Protein AF-Y0KH81-F1 (afdb_monomer)

Radius of gyration: 31.69 Å; Cα contacts (8 Å, |Δi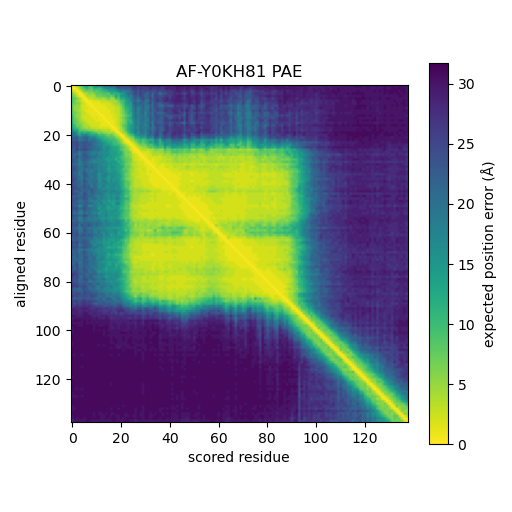|>4): 44; chains: 1; bounding box: 34×69×106 Å

Solvent-accessible surface area (backbone atoms only — not comparable to full-atom values): 9439 Å² total; per-residue (Å²): 132,85,78,77,51,74,69,57,52,51,50,53,53,52,54,55,59,54,70,71,78,53,80,74,67,93,52,62,82,53,56,80,46,42,68,61,53,50,54,41,51,75,69,64,52,55,67,70,58,56,49,48,47,37,39,72,77,65,68,42,95,75,54,70,70,56,54,51,54,49,49,36,69,72,68,32,61,68,56,46,53,51,52,30,47,78,65,64,70,51,70,80,72,79,75,85,65,82,77,79,87,80,76,90,78,90,76,90,77,89,85,83,89,84,81,84,82,91,80,92,81,87,80,86,82,79,78,78,84,84,77,89,80,91,79,84,88,134

Secondary structure (DSSP, 8-state):
--PPPHHHHHHHHHHHHHTTTSPPPS-HHHHTTHHHHHHHHHTT--HHHHHHHHHHHH-----HHHHHHHHHHHH-HHHHHHHHHHTT-S------------------------------------PPPPP-------

Sequence (138 aa):
MNELDSDELARLVSDARKSRGGKPAKYPQLEIYGVSIVKLLECDVQLPFILKWLIEEKNEDLVLNTLRKYVVRKIGRDAYEDYLKRNGWMKNKRTTKATSEKTALTTETIALEKSTPLGLGFDLDFEKPATFKRTERK

Foldseek 3Di:
DDDDPPVNVVVVVVVVVQPPDDDPDPCVVCVVCLVVLVVCLVVLNDLVVVVVCCCPVVVDDDDSVRVLVNVCVNPNDVVVVVSCVVNVNDDPPPPPPPPPDDDDDDDDDDDDDDDDDDDDDDDDPPDDDDDDDDDDDD

pLDDT: mean 70.58, std 18.5, range [38.91, 93.25]

Nearest PDB structures (foldseek):
  5iib-assembly1_A  TM=2.416E-01  e=2.147E+00  Haliotis rufescens

Structure (mmCIF, N/CA/C/O backbone):
data_AF-Y0KH81-F1
#
_entry.id   AF-Y0KH81-F1
#
loop_
_atom_site.group_PDB
_atom_site.id
_atom_site.type_symbol
_atom_site.label_atom_id
_atom_site.label_alt_id
_atom_site.label_comp_id
_atom_site.label_asym_id
_atom_site.label_entity_id
_atom_site.label_seq_id
_atom_site.pdbx_PDB_ins_code
_atom_site.Cartn_x
_atom_site.Cartn_y
_atom_site.Cartn_z
_atom_site.occupancy
_atom_site.B_iso_or_equiv
_atom_site.auth_seq_id
_atom_site.auth_comp_id
_atom_site.auth_asym_id
_atom_site.auth_atom_id
_atom_site.pdbx_PDB_model_num
ATOM 1 N N . MET A 1 1 ? -6.813 -15.890 42.459 1.00 43.75 1 MET A N 1
ATOM 2 C CA . MET A 1 1 ? -6.096 -16.302 41.238 1.00 43.75 1 MET A CA 1
ATOM 3 C C . MET A 1 1 ? -6.912 -15.760 40.085 1.00 43.75 1 MET A C 1
ATOM 5 O O . MET A 1 1 ? -8.092 -16.072 40.048 1.00 43.75 1 MET A O 1
ATOM 9 N N . ASN A 1 2 ? -6.356 -14.885 39.246 1.00 59.62 2 ASN A N 1
ATOM 10 C CA . ASN A 1 2 ? -7.083 -14.389 38.077 1.00 59.62 2 ASN A CA 1
ATOM 11 C C . ASN A 1 2 ? -6.974 -15.459 36.993 1.00 59.62 2 ASN A C 1
ATOM 13 O O . ASN A 1 2 ? -5.889 -15.676 36.453 1.00 59.62 2 ASN A O 1
ATOM 17 N N . GLU A 1 3 ? -8.066 -16.177 36.758 1.00 68.56 3 GLU A N 1
ATOM 18 C CA . GLU A 1 3 ? -8.199 -17.046 35.595 1.00 68.56 3 GLU A CA 1
ATOM 19 C C . GLU A 1 3 ? -8.196 -16.144 34.358 1.00 68.56 3 GLU A C 1
ATOM 21 O O . GLU A 1 3 ? -8.975 -15.198 34.273 1.00 68.56 3 GLU A O 1
ATOM 26 N N . LEU A 1 4 ? -7.239 -16.364 33.456 1.00 66.25 4 LEU A N 1
ATOM 27 C CA . LEU A 1 4 ? -7.179 -15.652 32.183 1.00 66.25 4 LEU A CA 1
ATOM 28 C C . LEU A 1 4 ? -8.395 -16.056 31.349 1.00 66.25 4 LEU A C 1
ATOM 30 O O . LEU A 1 4 ? -8.629 -17.252 31.154 1.00 66.25 4 LEU A O 1
ATOM 34 N N . ASP A 1 5 ? -9.128 -15.071 30.834 1.00 78.25 5 ASP A N 1
ATOM 35 C CA . ASP A 1 5 ? -10.272 -15.315 29.962 1.00 78.25 5 ASP A CA 1
ATOM 36 C C . ASP A 1 5 ? -9.840 -16.125 28.729 1.00 78.25 5 ASP A C 1
ATOM 38 O O . ASP A 1 5 ? -8.764 -15.919 28.155 1.00 78.25 5 ASP A O 1
ATOM 42 N N . SER A 1 6 ? -10.697 -17.053 28.287 1.00 71.94 6 SER A N 1
ATOM 43 C CA . SER A 1 6 ? -10.417 -17.948 27.150 1.00 71.94 6 SER A CA 1
ATOM 44 C C . SER A 1 6 ? -10.041 -17.183 25.868 1.00 71.94 6 SER A C 1
ATOM 46 O O . SER A 1 6 ? -9.247 -17.669 25.058 1.00 71.94 6 SER A O 1
ATOM 48 N N . ASP A 1 7 ? -10.562 -15.966 25.701 1.00 75.56 7 ASP A N 1
ATOM 49 C CA . ASP A 1 7 ? -10.253 -15.076 24.578 1.00 75.56 7 ASP A CA 1
ATOM 50 C C . ASP A 1 7 ? -8.881 -14.399 24.710 1.00 75.56 7 ASP A C 1
ATOM 52 O O . ASP A 1 7 ? -8.190 -14.167 23.712 1.00 75.56 7 ASP A O 1
ATOM 56 N N . GLU A 1 8 ? -8.446 -14.112 25.936 1.00 79.12 8 GLU A N 1
ATOM 57 C CA . GLU A 1 8 ? -7.134 -13.536 26.231 1.00 79.12 8 GLU A CA 1
ATOM 58 C C . GLU A 1 8 ? -6.027 -14.580 26.030 1.00 79.12 8 GLU A C 1
ATOM 60 O O . GLU A 1 8 ? -4.998 -14.303 25.404 1.00 79.12 8 GLU A O 1
ATOM 65 N N . LEU A 1 9 ? -6.295 -15.828 26.429 1.00 79.44 9 LEU A N 1
ATOM 66 C CA . LEU A 1 9 ? -5.421 -16.970 26.170 1.00 79.44 9 LEU A CA 1
ATOM 67 C C . LEU A 1 9 ? -5.266 -17.240 24.662 1.00 79.44 9 LEU A C 1
ATOM 69 O O . LEU A 1 9 ? -4.155 -17.483 24.184 1.00 79.44 9 LEU A O 1
ATOM 73 N N . ALA A 1 10 ? -6.351 -17.143 23.886 1.00 78.88 10 ALA A N 1
ATOM 74 C CA . ALA A 1 10 ? -6.310 -17.319 22.434 1.00 78.88 10 ALA A CA 1
ATOM 75 C C . ALA A 1 10 ? -5.473 -16.232 21.730 1.00 78.88 10 ALA A C 1
ATOM 77 O O . ALA A 1 10 ? -4.720 -16.535 20.795 1.00 78.88 10 ALA A O 1
ATOM 78 N N . ARG A 1 11 ? -5.548 -14.979 22.202 1.00 76.44 11 ARG A N 1
ATOM 79 C CA . ARG A 1 11 ? -4.717 -13.865 21.708 1.00 76.44 11 ARG A CA 1
ATOM 80 C C . ARG A 1 11 ? -3.236 -14.095 22.011 1.00 76.44 11 ARG A C 1
ATOM 82 O O . ARG A 1 11 ? -2.421 -14.065 21.090 1.00 76.44 11 ARG A O 1
ATOM 89 N N . LEU A 1 12 ? -2.906 -14.457 23.251 1.00 80.69 12 LEU A N 1
ATOM 90 C CA . LEU A 1 12 ? -1.534 -14.758 23.677 1.00 80.69 12 LEU A CA 1
ATOM 91 C C . LEU A 1 12 ? -0.917 -15.930 22.898 1.00 80.69 12 LEU A C 1
ATOM 93 O O . LEU A 1 12 ? 0.241 -15.865 22.483 1.00 80.69 12 LEU A O 1
ATOM 97 N N . VAL A 1 13 ? -1.689 -16.988 22.636 1.00 74.81 13 VAL A N 1
ATOM 98 C CA . VAL A 1 13 ? -1.232 -18.144 21.846 1.00 74.81 13 VAL A CA 1
ATOM 99 C C . VAL A 1 13 ? -1.036 -17.779 20.369 1.00 74.81 13 VAL A C 1
ATOM 101 O O . VAL A 1 13 ? -0.094 -18.268 19.741 1.00 74.81 13 VAL A O 1
ATOM 104 N N . SER A 1 14 ? -1.875 -16.906 19.803 1.00 68.94 14 SER A N 1
ATOM 105 C CA . SER A 1 14 ? -1.697 -16.382 18.439 1.00 68.94 14 SER A CA 1
ATOM 106 C C . SER A 1 14 ? -0.407 -15.566 18.316 1.00 68.94 14 SER A C 1
ATOM 108 O O . SER A 1 14 ? 0.379 -15.771 17.386 1.00 68.94 14 SER A O 1
ATOM 110 N N . ASP A 1 15 ? -0.130 -14.712 19.299 1.00 70.81 15 ASP A N 1
ATOM 111 C CA . ASP A 1 15 ? 1.068 -13.874 19.323 1.00 70.81 15 ASP A CA 1
ATOM 112 C C . ASP A 1 15 ? 2.345 -14.693 19.569 1.00 70.81 15 ASP A C 1
ATOM 114 O O . ASP A 1 15 ? 3.361 -14.486 18.898 1.00 70.81 15 ASP A O 1
ATOM 118 N N . ALA A 1 16 ? 2.274 -15.721 20.420 1.00 68.75 16 ALA A N 1
ATOM 119 C CA . ALA A 1 16 ? 3.365 -16.671 20.639 1.00 68.75 16 ALA A CA 1
ATOM 120 C C . ALA A 1 16 ? 3.649 -17.569 19.418 1.00 68.75 16 ALA A C 1
ATOM 122 O O . ALA A 1 16 ? 4.786 -17.983 19.194 1.00 68.75 16 ALA A O 1
ATOM 123 N N . ARG A 1 17 ? 2.640 -17.883 18.595 1.00 61.75 17 ARG A N 1
ATOM 124 C CA . ARG A 1 17 ? 2.829 -18.656 17.353 1.00 61.75 17 ARG A CA 1
ATOM 125 C C . ARG A 1 17 ? 3.425 -17.807 16.231 1.00 61.75 17 ARG A C 1
ATOM 127 O O . ARG A 1 17 ? 4.250 -18.310 15.471 1.00 61.75 17 ARG A O 1
ATOM 134 N N . LYS A 1 18 ? 3.082 -16.516 16.157 1.00 58.44 18 LYS A N 1
ATOM 135 C CA . LYS A 1 18 ? 3.701 -15.564 15.215 1.00 58.44 18 LYS A CA 1
ATOM 136 C C . LYS A 1 18 ? 5.185 -15.323 15.513 1.00 58.44 18 LYS A C 1
ATOM 138 O O . LYS A 1 18 ? 5.958 -15.124 14.578 1.00 58.44 18 LYS A O 1
ATOM 143 N N . SER A 1 19 ? 5.599 -15.371 16.781 1.00 59.72 19 SER A N 1
ATOM 144 C CA . SER A 1 19 ? 6.987 -15.106 17.184 1.00 59.72 19 SER A CA 1
ATOM 145 C C . SER A 1 19 ? 7.960 -16.270 16.937 1.00 59.72 19 SER A C 1
ATOM 147 O O . SER A 1 19 ? 9.171 -16.058 16.942 1.00 59.72 19 SER A O 1
ATOM 149 N N . ARG A 1 20 ? 7.470 -17.493 16.676 1.00 56.38 20 ARG A N 1
ATOM 150 C CA . ARG A 1 20 ? 8.291 -18.719 16.726 1.00 56.38 20 ARG A CA 1
ATOM 151 C C . ARG A 1 20 ? 8.842 -19.239 15.384 1.00 56.38 20 ARG A C 1
ATOM 153 O O . ARG A 1 20 ? 9.413 -20.323 15.363 1.00 56.38 20 ARG A O 1
ATOM 160 N N . GLY A 1 21 ? 8.736 -18.507 14.269 1.00 52.53 21 GLY A N 1
ATOM 161 C CA . GLY A 1 21 ? 9.338 -18.995 13.008 1.00 52.53 21 GLY A CA 1
ATOM 162 C C . GLY A 1 21 ? 9.208 -18.145 11.743 1.00 52.53 21 GLY A C 1
ATOM 163 O O . GLY A 1 21 ? 9.760 -18.515 10.710 1.00 52.53 21 GLY A O 1
ATOM 164 N N . GLY A 1 22 ? 8.519 -17.005 11.785 1.00 57.72 22 GLY A N 1
ATOM 165 C CA . GLY A 1 22 ? 8.493 -16.055 10.673 1.00 57.72 22 GLY A CA 1
ATOM 166 C C . GLY A 1 22 ? 9.398 -14.869 10.973 1.00 57.72 22 GLY A C 1
ATO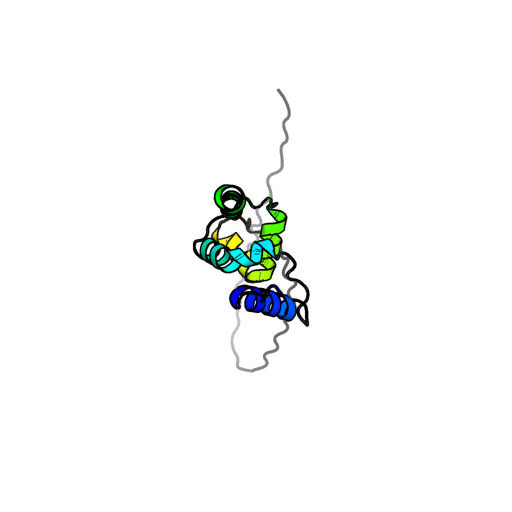M 167 O O . GLY A 1 22 ? 9.334 -14.317 12.069 1.00 57.72 22 GLY A O 1
ATOM 168 N N . LYS A 1 23 ? 10.217 -14.425 10.008 1.00 58.88 23 LYS A N 1
ATOM 169 C CA . LYS A 1 23 ? 10.839 -13.091 10.098 1.00 58.88 23 LYS A CA 1
ATOM 170 C C . LYS A 1 23 ? 9.720 -12.092 10.423 1.00 58.88 23 LYS A C 1
ATOM 172 O O . LYS A 1 23 ? 8.717 -12.131 9.701 1.00 58.88 23 LYS A O 1
ATOM 177 N N . PRO A 1 24 ? 9.861 -11.231 11.449 1.00 56.88 24 PRO A N 1
ATOM 178 C CA . PRO A 1 24 ? 8.804 -10.303 11.822 1.00 56.88 24 PRO A CA 1
ATOM 179 C C . PRO A 1 24 ? 8.322 -9.565 10.575 1.00 56.88 24 PRO A C 1
ATOM 181 O O . PRO A 1 24 ? 9.129 -9.152 9.725 1.00 56.88 24 PRO A O 1
ATOM 184 N N . ALA A 1 25 ? 6.998 -9.466 10.422 1.00 60.53 25 ALA A N 1
ATOM 185 C CA . ALA A 1 25 ? 6.422 -8.657 9.362 1.00 60.53 25 ALA A CA 1
ATOM 186 C C . ALA A 1 25 ? 7.051 -7.268 9.487 1.00 60.53 25 ALA A C 1
ATOM 188 O O . ALA A 1 25 ? 7.044 -6.675 10.557 1.00 60.53 25 ALA A O 1
ATOM 189 N N . LYS A 1 26 ? 7.669 -6.771 8.413 1.00 68.81 26 LYS A N 1
ATOM 190 C CA . LYS A 1 26 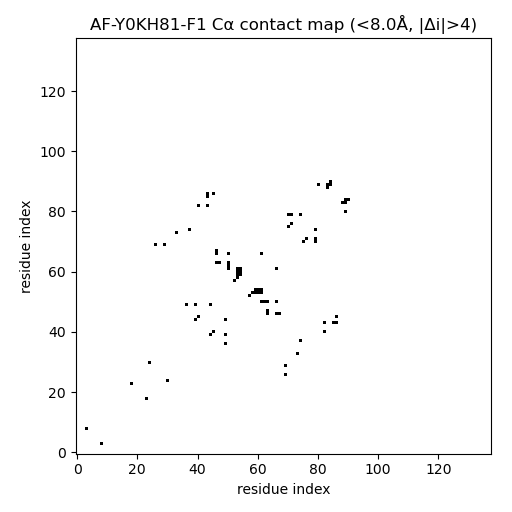? 8.451 -5.523 8.464 1.00 68.81 26 LYS A CA 1
ATOM 191 C C . LYS A 1 26 ? 7.568 -4.291 8.729 1.00 68.81 26 LYS A C 1
ATOM 193 O O . LYS A 1 26 ? 8.099 -3.222 9.000 1.00 68.81 26 LYS A O 1
ATOM 198 N N . TYR A 1 27 ? 6.248 -4.464 8.632 1.00 74.44 27 TYR A N 1
ATOM 199 C CA . TYR A 1 27 ? 5.217 -3.440 8.772 1.00 74.44 27 TYR A CA 1
ATOM 200 C C . TYR A 1 27 ? 3.977 -4.036 9.473 1.00 74.44 27 TYR A C 1
ATOM 202 O O . TYR A 1 27 ? 2.945 -4.218 8.825 1.00 74.44 27 TYR A O 1
ATOM 210 N N . PRO A 1 28 ? 4.078 -4.434 10.754 1.00 77.75 28 PRO A N 1
ATOM 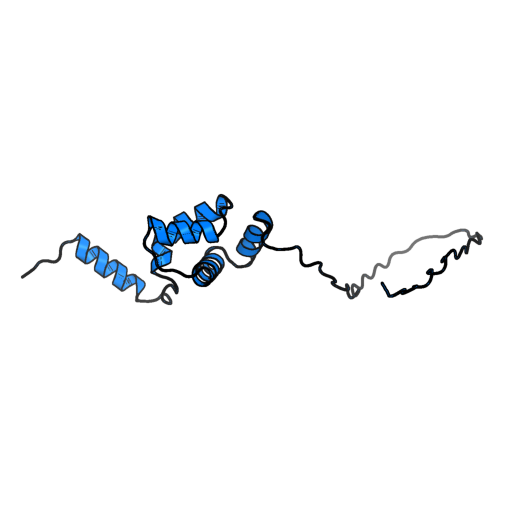211 C CA . PRO A 1 28 ? 3.003 -5.144 11.453 1.00 77.75 28 PRO A CA 1
ATOM 212 C C . PRO A 1 28 ? 1.704 -4.328 11.545 1.00 77.75 28 PRO A C 1
ATOM 214 O O . PRO A 1 28 ? 0.626 -4.900 11.427 1.00 77.75 28 PRO A O 1
ATOM 217 N N . GLN A 1 29 ? 1.794 -3.001 11.653 1.00 80.44 29 GLN A N 1
ATOM 218 C CA . GLN A 1 29 ? 0.641 -2.097 11.670 1.00 80.44 29 GLN A CA 1
ATOM 219 C C . GLN A 1 29 ? -0.129 -2.083 10.337 1.00 80.44 29 GLN A C 1
ATOM 221 O O . GLN A 1 29 ? -1.352 -2.016 10.310 1.00 80.44 29 GLN A O 1
ATOM 226 N N . LEU A 1 30 ? 0.574 -2.250 9.210 1.00 83.69 30 LEU A N 1
ATOM 227 C CA . LEU A 1 30 ? -0.043 -2.279 7.880 1.00 83.69 30 LEU A CA 1
ATOM 228 C C . LEU A 1 30 ? -0.657 -3.638 7.533 1.00 83.69 30 LEU A C 1
ATOM 230 O O . LEU A 1 30 ? -1.522 -3.709 6.665 1.00 83.69 30 LEU A O 1
ATOM 234 N N . GLU A 1 31 ? -0.234 -4.717 8.196 1.00 84.75 31 GLU A N 1
ATOM 235 C CA . GLU A 1 31 ? -0.789 -6.059 7.975 1.00 84.75 31 GLU A CA 1
ATOM 236 C C . GLU A 1 31 ? -2.282 -6.139 8.303 1.00 84.75 31 GLU A C 1
ATOM 238 O O . GLU A 1 31 ? -3.018 -6.822 7.593 1.00 84.75 31 GLU A O 1
ATOM 243 N N . ILE A 1 32 ? -2.741 -5.376 9.298 1.00 86.75 32 ILE A N 1
ATOM 244 C CA . ILE A 1 32 ? -4.156 -5.301 9.693 1.00 86.75 32 ILE A CA 1
ATOM 245 C C . ILE A 1 32 ? -5.021 -4.817 8.518 1.00 86.75 32 ILE A C 1
ATOM 247 O O . ILE A 1 32 ? -6.126 -5.310 8.299 1.00 86.75 32 ILE A O 1
ATOM 251 N N . TYR A 1 33 ? -4.485 -3.902 7.709 1.00 88.38 33 TYR A N 1
ATOM 252 C CA . TYR A 1 33 ? -5.177 -3.293 6.573 1.00 88.38 33 TYR A CA 1
ATOM 253 C C . TYR A 1 33 ? -4.785 -3.901 5.226 1.00 88.38 33 TYR A C 1
ATOM 255 O O . TYR A 1 33 ? -5.221 -3.407 4.187 1.00 88.38 33 TYR A O 1
ATOM 263 N N . GLY A 1 34 ? -3.982 -4.970 5.210 1.00 87.44 34 GLY A N 1
ATOM 264 C CA . GLY A 1 34 ? -3.405 -5.516 3.982 1.00 87.44 34 GLY A CA 1
ATOM 265 C C . GLY A 1 34 ? -4.449 -5.878 2.927 1.00 87.44 34 GLY A C 1
ATOM 266 O O . GLY A 1 34 ? -4.281 -5.540 1.759 1.00 87.44 34 GLY A O 1
ATOM 267 N N . VAL A 1 35 ? -5.561 -6.492 3.342 1.00 89.00 35 VAL A N 1
ATOM 268 C CA . VAL A 1 35 ? -6.671 -6.847 2.440 1.00 89.00 35 VAL A CA 1
ATOM 269 C C . VAL A 1 35 ? -7.328 -5.597 1.849 1.00 89.00 35 VAL A C 1
ATOM 271 O O . VAL A 1 35 ? -7.572 -5.540 0.647 1.00 89.00 35 VAL A O 1
ATOM 274 N N . SER A 1 36 ? -7.588 -4.580 2.673 1.00 92.00 36 SER A N 1
ATOM 275 C CA . SER A 1 36 ? -8.192 -3.320 2.226 1.00 92.00 36 SER A CA 1
ATOM 276 C C . SER A 1 36 ? -7.275 -2.568 1.267 1.00 92.00 36 SER A C 1
ATOM 278 O O . SER A 1 36 ? -7.733 -2.080 0.240 1.00 92.00 36 SER A O 1
ATOM 280 N N . ILE A 1 37 ? -5.971 -2.530 1.556 1.00 91.44 37 ILE A N 1
ATOM 281 C CA . ILE A 1 37 ? -4.972 -1.901 0.688 1.00 91.44 37 ILE A CA 1
ATOM 282 C C . ILE A 1 37 ? -4.947 -2.594 -0.677 1.00 91.44 37 ILE A C 1
ATOM 284 O O . ILE A 1 37 ? -4.960 -1.908 -1.691 1.00 91.44 37 ILE A O 1
ATOM 288 N N . VAL A 1 38 ? -4.962 -3.930 -0.726 1.00 91.69 38 VAL A N 1
ATOM 289 C CA . VAL A 1 38 ? -4.986 -4.668 -2.001 1.00 91.69 38 VAL A CA 1
ATOM 290 C C . VAL A 1 38 ? -6.252 -4.356 -2.802 1.00 91.69 38 VAL A C 1
ATOM 292 O O . VAL A 1 38 ? -6.141 -4.020 -3.976 1.00 91.69 38 VAL A O 1
ATOM 295 N N . LYS A 1 39 ? -7.429 -4.339 -2.166 1.00 92.62 39 LYS A N 1
ATOM 296 C CA . LYS A 1 39 ? -8.685 -3.953 -2.836 1.00 92.62 39 LYS A CA 1
ATOM 297 C C . LYS A 1 39 ? -8.643 -2.529 -3.396 1.00 92.62 39 LYS A C 1
ATOM 299 O O . LYS A 1 39 ? -9.102 -2.285 -4.505 1.00 92.62 39 LYS A O 1
ATOM 304 N N . LEU A 1 40 ? -8.062 -1.581 -2.659 1.00 92.00 40 LEU A N 1
ATOM 305 C CA . LEU A 1 40 ? -7.895 -0.205 -3.139 1.00 92.00 40 LEU A CA 1
ATOM 306 C C . LEU A 1 40 ? -6.959 -0.133 -4.356 1.00 92.00 40 LEU A C 1
ATOM 308 O O . LEU A 1 40 ? -7.195 0.663 -5.262 1.00 92.00 40 LEU A O 1
ATOM 312 N N . LEU A 1 41 ? -5.923 -0.974 -4.406 1.00 90.94 41 LEU A N 1
ATOM 313 C CA . LEU A 1 41 ? -5.027 -1.071 -5.563 1.00 90.94 41 LEU A CA 1
ATOM 314 C C . LEU A 1 41 ? -5.705 -1.711 -6.782 1.00 90.94 41 LEU A C 1
ATOM 316 O O . LEU A 1 41 ? -5.421 -1.309 -7.908 1.00 90.94 41 LEU A O 1
ATOM 320 N N . GLU A 1 42 ? -6.585 -2.692 -6.571 1.00 90.06 42 GLU A N 1
ATOM 321 C CA . GLU A 1 42 ? -7.403 -3.305 -7.628 1.00 90.06 42 GLU A CA 1
ATOM 322 C C . GLU A 1 42 ? -8.388 -2.304 -8.240 1.00 90.06 42 GLU A C 1
ATOM 324 O O . GLU A 1 42 ? -8.596 -2.320 -9.448 1.00 90.06 42 GLU A O 1
ATOM 329 N N . CYS A 1 43 ? -8.918 -1.381 -7.432 1.00 90.25 43 CYS A N 1
ATOM 330 C CA . CYS A 1 43 ? -9.740 -0.255 -7.886 1.00 90.25 43 CYS A CA 1
ATOM 331 C C . CYS A 1 43 ? -8.927 0.906 -8.494 1.00 90.25 43 CYS A C 1
ATOM 333 O O . CYS A 1 43 ? -9.475 1.990 -8.689 1.00 90.25 43 CYS A O 1
ATOM 335 N N . ASP A 1 44 ? -7.624 0.718 -8.728 1.00 88.81 44 ASP A N 1
ATOM 336 C CA . ASP A 1 44 ? -6.702 1.736 -9.244 1.00 88.81 44 ASP A CA 1
ATOM 337 C C . ASP A 1 44 ? -6.722 3.055 -8.436 1.00 88.81 44 ASP A C 1
ATOM 339 O O . ASP A 1 44 ? -6.534 4.151 -8.961 1.00 88.81 44 ASP A O 1
ATOM 343 N N . VAL A 1 45 ? -6.908 2.972 -7.113 1.00 89.75 45 VAL A N 1
ATOM 344 C CA . VAL A 1 45 ? -6.788 4.139 -6.228 1.00 89.75 45 VAL A CA 1
ATOM 345 C C . VAL A 1 45 ? -5.315 4.511 -6.083 1.00 89.75 45 VAL A C 1
ATOM 347 O O . VAL A 1 45 ? -4.463 3.660 -5.809 1.00 89.75 45 VAL A O 1
ATOM 350 N N . GLN A 1 46 ? -4.985 5.797 -6.228 1.00 90.06 46 GLN A N 1
ATOM 351 C CA . GLN A 1 46 ? -3.594 6.245 -6.134 1.00 90.06 46 GLN A CA 1
ATOM 352 C C . GLN A 1 46 ? -3.058 6.152 -4.697 1.00 90.06 46 GLN A C 1
ATOM 354 O O . GLN A 1 46 ? -3.734 6.522 -3.735 1.00 90.06 46 GLN A O 1
ATOM 359 N N . LEU A 1 47 ? -1.790 5.753 -4.554 1.00 91.38 47 LEU A N 1
ATOM 360 C CA . LEU A 1 47 ? -1.123 5.624 -3.252 1.00 91.38 47 LEU A CA 1
ATOM 361 C C . LEU A 1 47 ? -1.245 6.841 -2.314 1.00 91.38 47 LEU A C 1
ATOM 363 O O . LEU A 1 47 ? -1.381 6.610 -1.115 1.00 91.38 47 LEU A O 1
ATOM 367 N N . PRO A 1 48 ? -1.192 8.111 -2.773 1.00 91.44 48 PRO A N 1
ATOM 368 C CA . PRO A 1 48 ? -1.381 9.253 -1.879 1.00 91.44 48 PRO A CA 1
ATOM 369 C C . PRO A 1 48 ? -2.772 9.297 -1.239 1.00 91.44 48 PRO A C 1
ATOM 371 O O . PRO A 1 48 ? -2.884 9.686 -0.081 1.00 91.44 48 PRO A O 1
ATOM 374 N N . PHE A 1 49 ? -3.817 8.860 -1.949 1.00 91.81 49 PHE A N 1
ATOM 375 C CA . PHE A 1 49 ? -5.169 8.775 -1.392 1.00 91.81 49 PHE A CA 1
ATOM 376 C C . PHE A 1 49 ? -5.293 7.625 -0.396 1.00 91.81 49 PHE A C 1
ATOM 378 O O . PHE A 1 49 ? -5.890 7.802 0.659 1.00 91.81 49 PHE A O 1
ATOM 385 N N . ILE A 1 50 ? -4.661 6.481 -0.680 1.00 91.69 50 ILE A N 1
ATOM 386 C CA . ILE A 1 50 ? -4.583 5.364 0.275 1.00 91.69 50 ILE A CA 1
ATOM 387 C C . ILE A 1 50 ? -3.839 5.800 1.545 1.00 91.69 50 ILE A C 1
ATOM 389 O O . ILE A 1 50 ? -4.253 5.469 2.652 1.00 91.69 50 ILE A O 1
ATOM 393 N N . LEU A 1 51 ? -2.759 6.574 1.402 1.00 92.38 51 LEU A N 1
ATOM 394 C CA . LEU A 1 51 ? -2.020 7.121 2.537 1.00 92.38 51 LEU A CA 1
ATOM 395 C C . LEU A 1 51 ? -2.876 8.093 3.353 1.00 92.38 51 LEU A C 1
ATOM 397 O O . LEU A 1 51 ? -2.910 7.986 4.573 1.00 92.38 51 LEU A O 1
ATOM 401 N N . LYS A 1 52 ? -3.579 9.010 2.682 1.00 92.56 52 LYS A N 1
ATOM 402 C CA . LYS A 1 52 ? -4.495 9.953 3.329 1.00 92.56 52 LYS A CA 1
ATOM 403 C C . LYS A 1 52 ? -5.576 9.213 4.120 1.00 92.56 52 LYS A C 1
ATOM 405 O O . LYS A 1 52 ? -5.799 9.536 5.275 1.00 92.56 52 LYS A O 1
ATOM 410 N N . TRP A 1 53 ? -6.165 8.171 3.537 1.00 93.25 53 TRP A N 1
ATOM 411 C CA . TRP A 1 53 ? -7.137 7.309 4.208 1.00 93.25 53 TRP A CA 1
ATOM 412 C C . TRP A 1 53 ? -6.560 6.616 5.456 1.00 93.25 53 TRP A C 1
ATOM 414 O O . TRP A 1 53 ? -7.210 6.590 6.497 1.00 93.25 53 TRP A O 1
ATOM 424 N N . LEU A 1 54 ? -5.325 6.104 5.390 1.00 90.94 54 LEU A N 1
ATOM 425 C CA . LEU A 1 54 ? -4.655 5.499 6.550 1.00 90.94 54 LEU A CA 1
ATOM 426 C C . LEU A 1 54 ? -4.398 6.517 7.674 1.00 90.94 54 LEU A C 1
ATOM 428 O O . LEU A 1 54 ? -4.623 6.203 8.841 1.00 90.94 54 LEU A O 1
ATOM 432 N N . ILE A 1 55 ? -3.967 7.731 7.328 1.00 90.94 55 ILE A N 1
ATOM 433 C CA . ILE A 1 55 ? -3.695 8.793 8.306 1.00 90.94 55 ILE A CA 1
ATOM 434 C C . ILE A 1 55 ? -5.002 9.303 8.924 1.00 90.94 55 ILE A C 1
ATOM 436 O O . I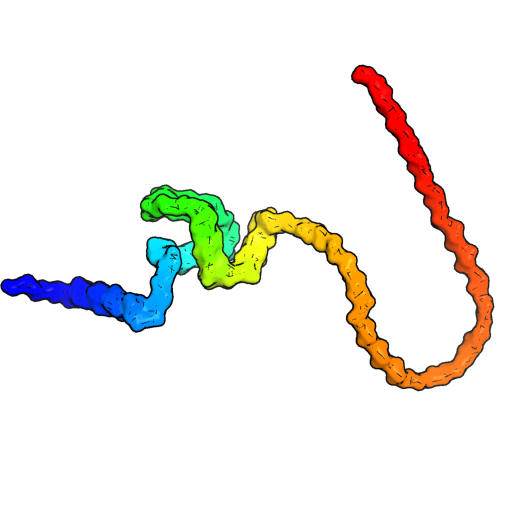LE A 1 55 ? -5.107 9.407 10.141 1.00 90.94 55 ILE A O 1
ATOM 440 N N . GLU A 1 56 ? -6.012 9.599 8.106 1.00 91.25 56 GLU A N 1
ATOM 441 C CA . GLU A 1 56 ? -7.230 10.282 8.556 1.00 91.25 56 GLU A CA 1
ATOM 442 C C . GLU A 1 56 ? -8.261 9.333 9.173 1.00 91.25 56 GLU A C 1
ATOM 444 O O . GLU A 1 56 ? -8.840 9.654 10.207 1.00 91.25 56 GLU A O 1
ATOM 449 N N . GLU A 1 57 ? -8.501 8.159 8.580 1.00 88.88 57 GLU A N 1
ATOM 450 C CA . GLU A 1 57 ? -9.536 7.241 9.078 1.00 88.88 57 GLU A CA 1
ATOM 451 C C . GLU A 1 57 ? -9.011 6.185 10.043 1.00 88.88 57 GLU A C 1
ATOM 453 O O . GLU A 1 57 ? -9.783 5.643 10.839 1.00 88.88 57 GLU A O 1
ATOM 458 N N . LYS A 1 58 ? -7.730 5.818 9.929 1.00 84.31 58 LYS A N 1
ATOM 459 C CA . LYS A 1 58 ? -7.115 4.758 10.744 1.00 84.31 58 LYS A CA 1
ATOM 460 C C . LYS A 1 58 ? -6.105 5.286 11.756 1.00 84.31 58 LYS A C 1
ATOM 462 O O . LYS A 1 58 ? -5.641 4.503 12.577 1.00 84.31 58 LYS A O 1
ATOM 467 N N . ASN A 1 59 ? -5.849 6.598 11.754 1.00 84.81 59 ASN A N 1
ATOM 468 C CA . ASN A 1 59 ? -4.942 7.281 12.676 1.00 84.81 59 ASN A CA 1
ATOM 469 C C . ASN A 1 59 ? -3.518 6.688 12.662 1.00 84.81 59 ASN A C 1
ATOM 471 O O . ASN A 1 59 ? -2.850 6.601 13.691 1.00 84.81 59 ASN A O 1
ATOM 475 N N . GLU A 1 60 ? -3.074 6.235 11.486 1.00 84.75 60 GLU A N 1
ATOM 476 C CA . GLU A 1 60 ? -1.753 5.643 11.282 1.00 84.75 60 GLU A CA 1
ATOM 477 C C . GLU A 1 60 ? -0.770 6.706 10.781 1.00 84.75 60 GLU A C 1
ATOM 479 O O . GLU A 1 60 ? -0.892 7.191 9.654 1.00 84.75 60 GLU A O 1
ATOM 484 N N . ASP A 1 61 ? 0.244 7.036 11.584 1.00 83.31 61 ASP A N 1
ATOM 485 C CA . ASP A 1 61 ? 1.306 7.955 11.167 1.00 83.31 61 ASP A CA 1
ATOM 486 C C . ASP A 1 61 ? 2.337 7.225 10.295 1.00 83.31 61 ASP A C 1
ATOM 488 O O . ASP A 1 61 ? 3.206 6.475 10.758 1.00 83.31 61 ASP A O 1
ATOM 492 N N . LEU A 1 62 ? 2.191 7.386 8.980 1.00 85.75 62 LEU A N 1
ATOM 493 C CA . LEU A 1 62 ? 2.977 6.676 7.982 1.00 85.75 62 LEU A CA 1
ATOM 494 C C . LEU A 1 62 ? 3.459 7.617 6.885 1.00 85.75 62 LEU A C 1
ATOM 496 O O . LEU A 1 62 ? 2.781 8.538 6.441 1.00 85.75 62 LEU A O 1
ATOM 500 N N . VAL A 1 63 ? 4.639 7.303 6.355 1.00 88.62 63 VAL A N 1
ATOM 501 C CA . VAL A 1 63 ? 5.209 8.003 5.201 1.00 88.62 63 VAL A CA 1
ATOM 502 C C . VAL A 1 63 ? 4.897 7.227 3.923 1.00 88.62 63 VAL A C 1
ATOM 504 O O . VAL A 1 63 ? 4.967 5.995 3.893 1.00 88.62 63 VAL A O 1
ATOM 507 N N . LEU A 1 64 ? 4.665 7.936 2.813 1.00 89.44 64 LEU A N 1
ATOM 508 C CA . LEU A 1 64 ? 4.401 7.338 1.496 1.00 89.44 64 LEU A CA 1
ATOM 509 C C . LEU A 1 64 ? 5.443 6.281 1.084 1.00 89.44 64 LEU A C 1
ATOM 511 O O . LEU A 1 64 ? 5.105 5.272 0.469 1.00 89.44 64 LEU A O 1
ATOM 515 N N . ASN A 1 65 ? 6.717 6.486 1.431 1.00 89.44 65 ASN A N 1
ATOM 516 C CA . ASN A 1 65 ? 7.791 5.531 1.144 1.00 89.44 65 ASN A CA 1
ATOM 517 C C . ASN A 1 65 ? 7.590 4.185 1.867 1.00 89.44 65 ASN A C 1
ATOM 519 O O . ASN A 1 65 ? 7.911 3.129 1.322 1.00 89.44 65 ASN A O 1
ATOM 523 N N . THR A 1 66 ? 7.044 4.216 3.081 1.00 88.81 66 THR A N 1
ATOM 524 C CA . THR A 1 66 ? 6.711 3.023 3.866 1.00 88.81 66 THR A CA 1
ATOM 525 C C . THR A 1 66 ? 5.573 2.259 3.203 1.00 88.81 66 THR A C 1
ATOM 527 O O . THR A 1 66 ? 5.717 1.063 2.951 1.00 88.81 66 THR A O 1
ATOM 530 N N . LEU A 1 67 ? 4.506 2.964 2.809 1.00 89.56 67 LEU A N 1
ATOM 531 C CA . LEU A 1 67 ? 3.385 2.375 2.075 1.00 89.56 67 LEU A CA 1
ATOM 532 C C . LEU A 1 67 ? 3.846 1.753 0.748 1.00 89.56 67 LEU A C 1
ATOM 534 O O . LEU A 1 67 ? 3.515 0.608 0.460 1.00 89.56 67 LEU A O 1
ATOM 538 N N . ARG A 1 68 ? 4.698 2.443 -0.022 1.00 90.81 68 ARG A N 1
ATOM 539 C CA . ARG A 1 68 ? 5.286 1.896 -1.261 1.00 90.81 68 ARG A CA 1
ATOM 540 C C . ARG A 1 68 ? 6.037 0.591 -1.021 1.00 90.81 68 ARG A C 1
ATOM 542 O O . ARG A 1 68 ? 5.818 -0.384 -1.733 1.00 90.81 68 ARG A O 1
ATOM 549 N N . LYS A 1 69 ? 6.923 0.558 -0.022 1.00 90.38 69 LYS A N 1
ATOM 550 C CA . LYS A 1 69 ? 7.700 -0.647 0.312 1.00 90.38 69 LYS A CA 1
ATOM 551 C C . LYS A 1 69 ? 6.800 -1.794 0.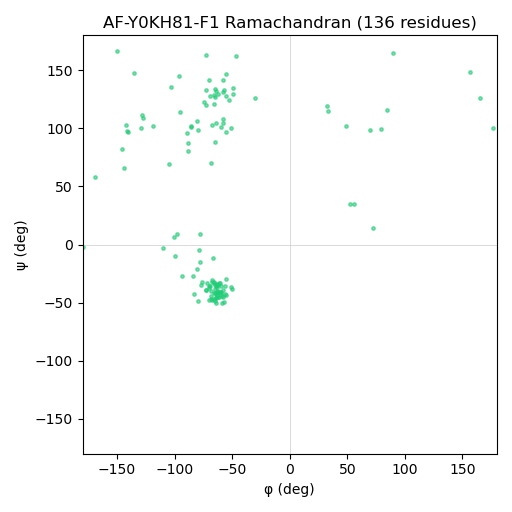766 1.00 90.38 69 LYS A C 1
ATOM 553 O O . LYS A 1 69 ? 7.080 -2.943 0.427 1.00 90.38 69 LYS A O 1
ATOM 558 N N . TYR A 1 70 ? 5.740 -1.490 1.512 1.00 90.88 70 TYR A N 1
ATOM 559 C CA . TYR A 1 70 ? 4.746 -2.473 1.925 1.00 90.88 70 TYR A CA 1
ATOM 560 C C . TYR A 1 70 ? 3.995 -3.054 0.724 1.00 90.88 70 TYR A C 1
ATOM 562 O O . TYR A 1 70 ? 3.963 -4.271 0.563 1.00 90.88 70 TYR A O 1
ATOM 570 N N . VAL A 1 71 ? 3.481 -2.198 -0.163 1.00 90.62 71 VAL A N 1
ATOM 571 C CA . VAL A 1 71 ? 2.758 -2.618 -1.370 1.00 90.62 71 VAL A CA 1
ATOM 572 C C . VAL A 1 71 ? 3.644 -3.489 -2.261 1.00 90.62 71 VAL A C 1
ATOM 574 O O . VAL A 1 71 ? 3.263 -4.613 -2.568 1.00 90.62 71 VAL A O 1
ATOM 577 N N . VAL A 1 72 ? 4.869 -3.053 -2.578 1.00 90.50 72 VAL A N 1
ATOM 578 C CA . VAL A 1 72 ? 5.827 -3.851 -3.373 1.00 90.50 72 VAL A CA 1
ATOM 579 C C . VAL A 1 72 ? 6.098 -5.218 -2.739 1.00 90.50 72 VAL A C 1
ATOM 581 O O . VAL A 1 72 ? 6.263 -6.207 -3.446 1.00 90.50 72 VAL A O 1
ATOM 584 N N . ARG A 1 73 ? 6.140 -5.302 -1.405 1.00 88.06 73 ARG A N 1
ATOM 585 C CA . ARG A 1 73 ? 6.310 -6.577 -0.700 1.00 88.06 73 ARG A CA 1
ATOM 586 C C . ARG A 1 73 ? 5.063 -7.464 -0.778 1.00 88.06 73 ARG A C 1
ATOM 588 O O . ARG A 1 73 ? 5.216 -8.680 -0.764 1.00 88.06 73 ARG A O 1
ATOM 595 N N . LYS A 1 74 ? 3.864 -6.878 -0.810 1.00 88.44 74 LYS A N 1
ATOM 596 C CA . LYS A 1 74 ? 2.590 -7.608 -0.811 1.00 88.44 74 LYS A CA 1
ATOM 597 C C . LYS A 1 74 ? 2.201 -8.153 -2.176 1.00 88.44 74 LYS A C 1
ATOM 599 O O . LYS A 1 74 ? 1.854 -9.323 -2.258 1.00 88.44 74 LYS A O 1
ATOM 604 N N . ILE A 1 75 ? 2.262 -7.323 -3.214 1.00 88.50 75 ILE A N 1
ATOM 605 C CA . ILE A 1 75 ? 1.841 -7.706 -4.572 1.00 88.50 75 ILE A CA 1
ATOM 606 C C . ILE A 1 75 ? 3.017 -8.090 -5.479 1.00 88.50 75 ILE A C 1
ATOM 608 O O . ILE A 1 75 ? 2.814 -8.620 -6.564 1.00 88.50 75 ILE A O 1
ATOM 612 N N . GLY A 1 76 ? 4.255 -7.852 -5.037 1.00 90.56 76 GLY A N 1
ATOM 613 C CA . GLY A 1 76 ? 5.454 -8.042 -5.849 1.00 90.56 76 GLY A CA 1
ATOM 614 C C . GLY A 1 76 ? 5.836 -6.788 -6.640 1.00 90.56 76 GLY A C 1
ATOM 615 O O . GLY A 1 76 ? 5.068 -5.832 -6.764 1.00 90.56 76 GLY A O 1
ATOM 616 N N . ARG A 1 77 ? 7.070 -6.769 -7.160 1.00 89.62 77 ARG A N 1
ATOM 617 C CA . ARG A 1 77 ? 7.590 -5.624 -7.924 1.00 89.62 77 ARG A CA 1
ATOM 618 C C . ARG A 1 77 ? 6.879 -5.470 -9.268 1.00 89.62 77 ARG A C 1
ATOM 620 O O . ARG A 1 77 ? 6.488 -4.356 -9.589 1.00 89.62 77 ARG A O 1
ATOM 627 N N . ASP A 1 78 ? 6.677 -6.562 -9.997 1.00 89.44 78 ASP A N 1
ATOM 628 C CA . ASP A 1 78 ? 6.129 -6.518 -11.359 1.00 89.44 78 ASP A CA 1
ATOM 629 C C . ASP A 1 78 ? 4.677 -6.015 -11.362 1.00 89.44 78 ASP A C 1
ATOM 631 O O . ASP A 1 78 ? 4.352 -5.051 -12.051 1.00 89.44 78 ASP A O 1
ATOM 635 N N . ALA A 1 79 ? 3.835 -6.556 -10.474 1.00 90.12 79 ALA A N 1
ATOM 636 C CA . ALA A 1 79 ? 2.454 -6.099 -10.308 1.00 90.12 79 ALA A CA 1
ATOM 637 C C . ALA A 1 79 ? 2.365 -4.631 -9.857 1.00 90.12 79 ALA A C 1
ATOM 639 O O . ALA A 1 79 ? 1.457 -3.902 -10.255 1.00 90.12 79 ALA A O 1
ATOM 640 N N . TYR A 1 80 ? 3.315 -4.176 -9.035 1.00 90.88 80 TYR A N 1
ATOM 641 C CA . TYR A 1 80 ? 3.386 -2.776 -8.630 1.00 90.88 80 TYR A CA 1
ATOM 642 C C . TYR A 1 80 ? 3.762 -1.853 -9.796 1.00 90.88 80 TYR A C 1
ATOM 644 O O . TYR A 1 80 ? 3.200 -0.765 -9.924 1.00 90.88 80 TYR A O 1
ATOM 652 N N . GLU A 1 81 ? 4.686 -2.268 -10.662 1.00 89.38 81 GLU A N 1
ATOM 653 C CA . GLU A 1 81 ? 5.016 -1.516 -11.874 1.00 89.38 81 GLU A CA 1
ATOM 654 C C . GLU A 1 81 ? 3.821 -1.433 -12.824 1.00 89.38 81 GLU A C 1
ATOM 656 O O . GLU A 1 81 ? 3.547 -0.358 -13.358 1.00 89.38 81 GLU A O 1
ATOM 661 N N . ASP A 1 82 ? 3.066 -2.518 -12.982 1.00 89.12 82 ASP A N 1
ATOM 662 C CA . ASP A 1 82 ? 1.853 -2.518 -13.799 1.00 89.12 82 ASP A CA 1
ATOM 663 C C . ASP A 1 82 ? 0.758 -1.625 -13.208 1.00 89.12 82 ASP A C 1
ATOM 665 O O . ASP A 1 82 ? 0.176 -0.817 -13.932 1.00 89.12 82 ASP A O 1
ATOM 669 N N . TYR A 1 83 ? 0.555 -1.652 -11.888 1.00 89.88 83 TYR A N 1
ATOM 670 C CA . TYR A 1 83 ? -0.306 -0.693 -11.187 1.00 89.88 83 TYR A CA 1
ATOM 671 C C . TYR A 1 83 ? 0.111 0.764 -11.460 1.00 89.88 83 TYR A C 1
ATOM 673 O O . TYR A 1 83 ? -0.738 1.619 -11.727 1.00 89.88 83 TYR A O 1
ATOM 681 N N . LEU A 1 84 ? 1.414 1.070 -11.442 1.00 88.62 84 LEU A N 1
ATOM 682 C CA . LEU A 1 84 ? 1.906 2.418 -11.742 1.00 88.62 84 LEU A CA 1
ATOM 683 C C . LEU A 1 84 ? 1.689 2.813 -13.207 1.00 88.62 84 LEU A C 1
ATOM 685 O O . LEU A 1 84 ? 1.477 3.997 -13.479 1.00 88.62 84 LEU A O 1
ATOM 689 N N . LYS A 1 85 ? 1.744 1.859 -14.144 1.00 87.56 85 LYS A N 1
ATOM 690 C CA . LYS A 1 85 ? 1.419 2.097 -15.558 1.00 87.56 85 LYS A CA 1
ATOM 691 C C . LYS A 1 85 ? -0.070 2.389 -15.732 1.00 87.56 85 LYS A C 1
ATOM 693 O O . LYS A 1 85 ? -0.394 3.390 -16.363 1.00 87.56 85 LYS A O 1
ATOM 698 N N . ARG A 1 86 ? -0.959 1.588 -15.124 1.00 85.94 86 ARG A N 1
ATOM 699 C CA . ARG A 1 86 ? -2.422 1.804 -15.172 1.00 85.94 86 ARG A CA 1
ATOM 700 C C . ARG A 1 86 ? -2.820 3.170 -14.619 1.00 85.94 86 ARG A C 1
ATOM 702 O O . ARG A 1 86 ? -3.635 3.862 -15.212 1.00 85.94 86 ARG A O 1
ATOM 709 N N . ASN A 1 87 ? -2.163 3.599 -13.542 1.00 84.00 87 ASN A N 1
ATOM 710 C CA . ASN A 1 87 ? -2.396 4.904 -12.927 1.00 84.00 87 ASN A CA 1
ATOM 711 C C . ASN A 1 87 ? -1.728 6.085 -13.653 1.00 84.00 87 ASN A C 1
ATOM 713 O O . ASN A 1 87 ? -1.896 7.228 -13.232 1.00 84.00 87 ASN A O 1
ATOM 717 N N . GLY A 1 88 ? -0.930 5.846 -14.700 1.00 81.56 88 GLY A N 1
ATOM 718 C CA . GLY A 1 88 ? -0.205 6.899 -15.424 1.00 81.56 88 GLY A CA 1
ATOM 719 C C . GLY A 1 88 ? 0.976 7.512 -14.655 1.00 81.56 88 GLY A C 1
ATOM 720 O O . GLY A 1 88 ? 1.492 8.561 -15.037 1.00 81.56 88 GLY A O 1
ATOM 721 N N . TRP A 1 89 ? 1.431 6.877 -13.571 1.00 77.94 89 TRP A N 1
ATOM 722 C CA . TRP A 1 89 ? 2.538 7.362 -12.733 1.00 77.94 89 TRP A CA 1
ATOM 723 C C . TRP A 1 89 ? 3.912 6.970 -13.273 1.00 77.94 89 TRP A C 1
ATOM 725 O O . TRP A 1 89 ? 4.907 7.657 -13.022 1.00 77.94 89 TRP A O 1
ATOM 735 N N . MET A 1 90 ? 3.994 5.868 -14.016 1.00 74.62 90 MET A N 1
ATOM 736 C CA . MET A 1 90 ? 5.217 5.508 -14.715 1.00 74.62 90 MET A CA 1
ATOM 737 C C . MET A 1 90 ? 5.227 6.227 -16.065 1.00 74.62 90 MET A C 1
ATOM 739 O O . MET A 1 90 ? 4.562 5.813 -17.009 1.00 74.62 90 MET A O 1
ATOM 743 N N . LYS A 1 91 ? 6.000 7.317 -16.173 1.00 64.19 91 LYS A N 1
ATOM 744 C CA . LYS A 1 91 ? 6.346 7.869 -17.489 1.00 64.19 91 LYS A CA 1
ATOM 745 C C . LYS A 1 91 ? 6.985 6.736 -18.278 1.00 64.19 91 LYS A C 1
ATOM 747 O O . LYS A 1 91 ? 7.928 6.130 -17.764 1.00 64.19 91 LYS A O 1
ATOM 752 N N . ASN A 1 92 ? 6.501 6.474 -19.494 1.00 59.06 92 ASN A N 1
ATOM 753 C CA . ASN A 1 92 ? 7.190 5.607 -20.441 1.00 59.06 92 ASN A CA 1
ATOM 754 C C . ASN A 1 92 ? 8.628 6.113 -20.514 1.00 59.06 92 ASN A C 1
ATOM 756 O O . ASN A 1 92 ? 8.903 7.143 -21.136 1.00 59.06 92 ASN A O 1
ATOM 760 N N . LYS A 1 93 ? 9.548 5.440 -19.812 1.00 56.19 93 LYS A N 1
ATOM 761 C CA . LYS A 1 93 ? 10.966 5.636 -20.050 1.00 56.19 93 LYS A CA 1
ATOM 762 C C . LYS A 1 93 ? 11.092 5.278 -21.513 1.00 56.19 93 LYS A C 1
ATOM 764 O O . LYS A 1 93 ? 10.907 4.115 -21.856 1.00 56.19 93 LYS A O 1
ATOM 769 N N . ARG A 1 94 ? 11.307 6.279 -22.371 1.00 53.56 94 ARG A N 1
ATOM 770 C CA . ARG A 1 94 ? 11.738 6.046 -23.742 1.00 53.56 94 ARG A CA 1
ATOM 771 C C . ARG A 1 94 ? 13.002 5.219 -23.597 1.00 53.56 94 ARG A C 1
ATOM 773 O O . ARG A 1 94 ? 14.059 5.737 -23.257 1.00 53.56 94 ARG A O 1
ATOM 780 N N . THR A 1 95 ? 12.851 3.911 -23.709 1.00 50.56 95 THR A N 1
ATOM 781 C CA . THR A 1 95 ? 13.944 2.976 -23.827 1.00 50.56 95 THR A CA 1
ATOM 782 C C . THR A 1 95 ? 14.603 3.318 -25.146 1.00 50.56 95 THR A C 1
ATOM 784 O O . THR A 1 95 ? 14.265 2.749 -26.175 1.00 50.56 95 THR A O 1
ATOM 787 N N . THR A 1 96 ? 15.562 4.239 -25.131 1.00 50.12 96 THR A N 1
ATOM 788 C CA . THR A 1 96 ? 16.671 4.194 -26.082 1.00 50.12 96 THR A CA 1
ATOM 789 C C . THR A 1 96 ? 17.506 2.975 -25.705 1.00 50.12 96 THR A C 1
ATOM 791 O O . THR A 1 96 ? 18.578 3.080 -25.116 1.00 50.12 96 THR A O 1
ATOM 794 N N . LYS A 1 97 ? 16.949 1.785 -25.941 1.00 48.97 97 LYS A N 1
ATOM 795 C CA . LYS A 1 97 ? 17.720 0.555 -26.006 1.00 48.97 97 LYS A CA 1
ATOM 796 C C . LYS A 1 97 ? 18.210 0.484 -27.443 1.00 48.97 97 LYS A C 1
ATOM 798 O O . LYS A 1 97 ? 17.442 0.158 -28.338 1.00 48.97 97 LYS A O 1
ATOM 803 N N . ALA A 1 98 ? 19.472 0.847 -27.647 1.00 51.53 98 ALA A N 1
ATOM 804 C CA . ALA A 1 98 ? 20.229 0.353 -28.781 1.00 51.53 98 ALA A CA 1
ATOM 805 C C . ALA A 1 98 ? 20.222 -1.178 -28.672 1.00 51.53 98 ALA A C 1
ATOM 807 O O . ALA A 1 98 ? 20.847 -1.755 -27.780 1.00 51.53 98 ALA A O 1
ATOM 808 N N . THR A 1 99 ? 19.408 -1.818 -29.505 1.00 47.75 99 THR A N 1
ATOM 809 C CA . THR A 1 99 ? 19.396 -3.264 -29.673 1.00 47.75 99 THR A CA 1
ATOM 810 C C . THR A 1 99 ? 20.722 -3.644 -30.318 1.00 47.75 99 THR A C 1
ATOM 812 O O . THR A 1 99 ? 20.936 -3.416 -31.501 1.00 47.75 99 THR A O 1
ATOM 815 N N . SER A 1 100 ? 21.637 -4.174 -29.509 1.00 48.81 100 SER A N 1
ATOM 816 C CA . SER A 1 100 ? 22.734 -5.011 -29.983 1.00 48.81 100 SER A CA 1
ATOM 817 C C . SER A 1 100 ? 22.111 -6.218 -30.684 1.00 48.81 100 SER A C 1
ATOM 819 O O . SER A 1 100 ? 21.589 -7.123 -30.030 1.00 48.81 100 SER A O 1
ATOM 821 N N . GLU A 1 101 ? 22.090 -6.183 -32.013 1.00 54.34 101 GLU A N 1
ATOM 822 C CA . GLU A 1 101 ? 21.780 -7.325 -32.861 1.00 54.34 101 GLU A CA 1
ATOM 823 C C . GLU A 1 101 ? 22.858 -8.389 -32.657 1.00 54.34 101 GLU A C 1
ATOM 825 O O . GLU A 1 101 ? 23.986 -8.278 -33.134 1.00 54.34 101 GLU A O 1
ATOM 830 N N . LY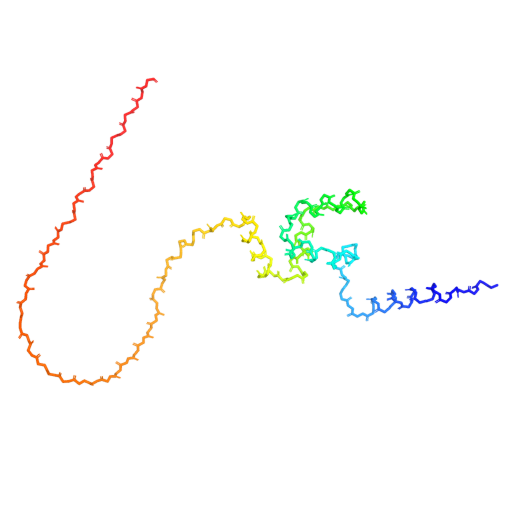S A 1 102 ? 22.515 -9.447 -31.925 1.00 50.62 102 LYS A N 1
ATOM 831 C CA . LYS A 1 102 ? 23.238 -10.711 -32.012 1.00 50.62 102 LYS A CA 1
ATOM 832 C C . LYS A 1 102 ? 22.266 -11.858 -31.809 1.00 50.62 102 LYS A C 1
ATOM 834 O O . LYS A 1 102 ? 22.175 -12.429 -30.726 1.00 50.62 102 LYS A O 1
ATOM 839 N N . THR A 1 103 ? 21.575 -12.209 -32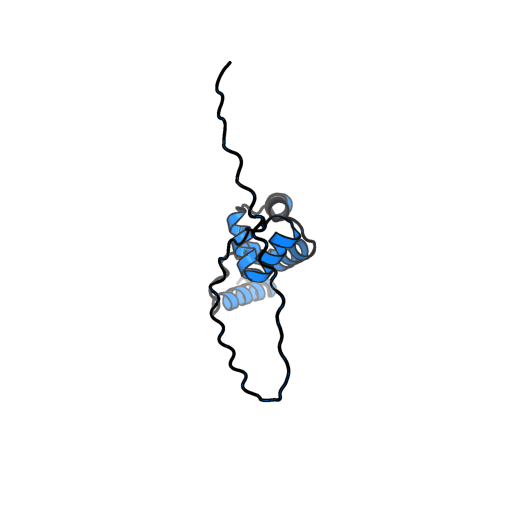.885 1.00 43.38 103 THR A N 1
ATOM 840 C CA . THR A 1 103 ? 20.889 -13.494 -32.987 1.00 43.38 103 THR A CA 1
ATOM 841 C C . THR A 1 103 ? 21.304 -14.133 -34.299 1.00 43.38 103 THR A C 1
ATOM 843 O O . THR A 1 103 ? 20.845 -13.762 -35.374 1.00 43.38 103 THR A O 1
ATOM 846 N N . ALA A 1 104 ? 22.245 -15.065 -34.181 1.00 51.28 104 ALA A N 1
ATOM 847 C CA . ALA A 1 104 ? 22.506 -16.073 -35.186 1.00 51.28 104 ALA A CA 1
ATOM 848 C C . ALA A 1 104 ? 21.219 -16.871 -35.427 1.00 51.28 104 ALA A C 1
ATOM 850 O O . ALA A 1 104 ? 20.612 -17.338 -34.463 1.00 51.28 104 ALA A O 1
ATOM 851 N N . LEU A 1 105 ? 20.835 -17.054 -36.688 1.00 49.84 105 LEU A N 1
ATOM 852 C CA . LEU A 1 105 ? 19.958 -18.150 -37.075 1.00 49.84 105 LEU A CA 1
ATOM 853 C C . LEU A 1 105 ? 20.411 -18.696 -38.429 1.00 49.84 105 LEU A C 1
ATOM 855 O O . LEU A 1 105 ? 20.228 -18.093 -39.483 1.00 49.84 105 LEU A O 1
ATOM 859 N N . THR A 1 106 ? 21.080 -19.835 -38.335 1.00 46.97 106 THR A N 1
ATOM 860 C CA . THR A 1 106 ? 21.391 -20.777 -39.397 1.00 46.97 106 THR A CA 1
ATOM 861 C C . THR A 1 106 ? 20.086 -21.372 -39.925 1.00 46.97 106 THR A C 1
ATOM 863 O O . THR A 1 106 ? 19.322 -21.946 -39.153 1.00 46.97 106 THR A O 1
ATOM 866 N N . THR A 1 107 ? 19.867 -21.305 -41.234 1.00 50.91 107 THR A N 1
ATOM 867 C CA . THR A 1 107 ? 18.949 -22.206 -41.944 1.00 50.91 107 THR A CA 1
ATOM 868 C C . THR A 1 107 ? 19.583 -22.551 -43.281 1.00 50.91 107 THR A C 1
ATOM 870 O O . THR A 1 107 ? 19.530 -21.779 -44.236 1.00 50.91 107 THR A O 1
ATOM 873 N N . GLU A 1 108 ? 20.230 -23.712 -43.323 1.00 49.97 108 GLU A N 1
ATOM 874 C CA . GLU A 1 108 ? 20.383 -24.482 -44.553 1.00 49.97 108 GLU A CA 1
ATOM 875 C C . GLU A 1 108 ? 18.982 -24.920 -45.005 1.00 49.97 108 GLU A C 1
ATOM 877 O O . GLU A 1 108 ? 18.211 -25.385 -44.168 1.00 49.97 108 GLU A O 1
ATOM 882 N N . THR A 1 109 ? 18.636 -24.744 -46.285 1.00 45.06 109 THR A N 1
ATOM 883 C CA . THR A 1 109 ? 18.042 -25.763 -47.187 1.00 45.06 109 THR A CA 1
ATOM 884 C C . THR A 1 109 ? 17.724 -25.114 -48.551 1.00 45.06 109 THR A C 1
ATOM 886 O O . THR A 1 109 ? 16.761 -24.374 -48.695 1.00 45.06 109 THR A O 1
ATOM 889 N N . ILE A 1 110 ? 18.612 -25.353 -49.523 1.00 48.03 110 ILE A N 1
ATOM 890 C CA . ILE A 1 110 ? 18.381 -25.845 -50.899 1.00 48.03 110 ILE A CA 1
ATOM 891 C C . ILE A 1 110 ? 17.056 -25.452 -51.600 1.00 48.03 110 ILE A C 1
ATOM 893 O O . ILE A 1 110 ? 16.001 -25.938 -51.206 1.00 48.03 110 ILE A O 1
ATOM 897 N N . ALA A 1 111 ? 17.136 -24.734 -52.736 1.00 40.50 111 ALA A N 1
ATOM 898 C CA . ALA A 1 111 ? 16.737 -25.234 -54.073 1.00 40.50 111 ALA A CA 1
ATOM 899 C C . ALA A 1 111 ? 16.587 -24.124 -55.148 1.00 40.50 111 ALA A C 1
ATOM 901 O O . ALA A 1 111 ? 15.775 -23.218 -55.020 1.00 40.50 111 ALA A O 1
ATOM 902 N N . LEU A 1 112 ? 17.304 -24.341 -56.260 1.00 41.12 112 LEU A N 1
ATOM 903 C CA . LEU A 1 112 ? 16.845 -24.215 -57.655 1.00 41.12 112 LEU A CA 1
ATOM 904 C C . LEU A 1 112 ? 16.735 -22.822 -58.326 1.00 41.12 112 LEU A C 1
ATOM 906 O O . LEU A 1 112 ? 15.746 -22.111 -58.221 1.00 41.12 112 LEU A O 1
ATOM 910 N N . GLU A 1 113 ? 17.777 -22.528 -59.114 1.00 44.03 113 GLU A N 1
ATOM 911 C CA . GLU A 1 113 ? 17.747 -22.050 -60.511 1.00 44.03 113 GLU A CA 1
ATOM 912 C C . GLU A 1 113 ? 16.594 -21.138 -60.989 1.00 44.03 113 GLU A C 1
ATOM 914 O O . GLU A 1 113 ? 15.491 -21.613 -61.239 1.00 44.03 113 GLU A O 1
ATOM 919 N N . LYS A 1 114 ? 16.902 -19.880 -61.349 1.00 44.00 114 LYS A N 1
ATOM 920 C CA . LYS A 1 114 ? 17.191 -19.401 -62.730 1.00 44.00 114 LYS A CA 1
ATOM 921 C C . LYS A 1 114 ? 16.928 -17.892 -62.887 1.00 44.00 114 LYS A C 1
ATOM 923 O O . LYS A 1 114 ? 16.010 -17.329 -62.307 1.00 44.00 114 LYS A O 1
ATOM 928 N N . SER A 1 115 ? 17.739 -17.301 -63.769 1.00 41.69 115 SER A N 1
ATOM 929 C CA . SER A 1 115 ? 17.557 -16.036 -64.508 1.00 41.69 115 SER A CA 1
ATOM 930 C C . SER A 1 115 ? 17.603 -14.692 -63.758 1.00 41.69 115 SER A C 1
ATOM 932 O O . SER A 1 115 ? 16.610 -14.175 -63.262 1.00 41.69 115 SER A O 1
ATOM 934 N N . THR A 1 116 ? 18.788 -14.074 -63.831 1.00 51.81 116 THR A N 1
ATOM 935 C CA . THR A 1 116 ? 19.069 -12.638 -64.092 1.00 51.81 116 THR A CA 1
ATOM 936 C C . THR A 1 116 ? 18.228 -12.134 -65.307 1.00 51.81 116 THR A C 1
ATOM 938 O O . THR A 1 116 ? 17.844 -12.994 -66.103 1.00 51.81 116 THR A O 1
ATOM 941 N N . PRO A 1 117 ? 18.002 -10.813 -65.565 1.00 49.69 117 PRO A N 1
ATOM 942 C CA . PRO A 1 117 ? 18.972 -9.749 -65.292 1.00 49.69 117 PRO A CA 1
ATOM 943 C C . PRO A 1 117 ? 18.490 -8.319 -64.939 1.00 49.69 117 PRO A C 1
ATOM 945 O O . PRO A 1 117 ? 17.353 -7.929 -65.158 1.00 49.69 117 PRO A O 1
ATOM 948 N N . LEU A 1 118 ? 19.469 -7.544 -64.447 1.00 46.59 118 LEU A N 1
ATOM 949 C CA . LEU A 1 118 ? 19.713 -6.109 -64.683 1.00 46.59 118 LEU A CA 1
ATOM 950 C C . LEU A 1 118 ? 18.531 -5.134 -64.534 1.00 46.59 118 LEU A C 1
ATOM 952 O O . LEU A 1 118 ? 17.786 -4.877 -65.473 1.00 46.59 118 LEU A O 1
ATOM 956 N N . GLY A 1 119 ? 18.505 -4.445 -63.392 1.00 38.91 119 GLY A N 1
ATOM 957 C CA . GLY A 1 119 ? 17.832 -3.158 -63.227 1.00 38.91 119 GLY A CA 1
ATOM 958 C C . GLY A 1 119 ? 18.680 -2.235 -62.357 1.00 38.91 119 GLY A C 1
ATOM 959 O O . GLY A 1 119 ? 18.665 -2.355 -61.136 1.00 38.91 119 GLY A O 1
ATOM 960 N N . LEU A 1 120 ? 19.458 -1.356 -62.998 1.00 46.66 120 LEU A N 1
ATOM 961 C CA . LEU A 1 120 ? 20.057 -0.178 -62.370 1.00 46.66 120 LEU A CA 1
ATOM 962 C C . LEU A 1 120 ? 18.943 0.689 -61.765 1.00 46.66 120 LEU A C 1
ATOM 964 O O . LEU A 1 120 ? 17.977 1.007 -62.452 1.00 46.66 120 LEU A O 1
ATOM 968 N N . GLY A 1 121 ? 19.122 1.120 -60.521 1.00 40.31 121 GLY A N 1
ATOM 969 C CA . GLY A 1 121 ? 18.223 2.055 -59.844 1.00 40.31 121 GLY A CA 1
ATOM 970 C C . GLY A 1 121 ? 18.841 2.551 -58.545 1.00 40.31 121 GLY A C 1
ATOM 971 O O . GLY A 1 121 ? 18.324 2.301 -57.463 1.00 40.31 121 GLY A O 1
ATOM 972 N N . PHE A 1 122 ? 20.020 3.156 -58.663 1.00 42.84 122 PHE A N 1
ATOM 973 C CA . PHE A 1 122 ? 20.714 3.855 -57.591 1.00 42.84 122 PHE A CA 1
ATOM 974 C C . PHE A 1 122 ? 20.237 5.310 -57.628 1.00 42.84 122 PHE A C 1
ATOM 976 O O . PHE A 1 122 ? 20.756 6.080 -58.429 1.00 42.84 122 PHE A O 1
ATOM 983 N N . ASP A 1 123 ? 19.249 5.668 -56.806 1.00 45.69 123 ASP A N 1
ATOM 984 C CA . ASP A 1 123 ? 18.876 7.070 -56.588 1.00 45.69 123 ASP A CA 1
ATOM 985 C C . ASP A 1 123 ? 19.079 7.436 -55.114 1.00 45.69 123 ASP A C 1
ATOM 987 O O . ASP A 1 123 ? 18.355 7.030 -54.203 1.00 45.69 123 ASP A O 1
ATOM 991 N N . LEU A 1 124 ? 20.195 8.130 -54.915 1.00 48.75 124 LEU A N 1
ATOM 992 C CA . LEU A 1 124 ? 20.681 8.749 -53.695 1.00 48.75 124 LEU A CA 1
ATOM 993 C C . LEU A 1 124 ? 20.096 10.166 -53.635 1.00 48.75 124 LEU A C 1
ATOM 995 O O . LEU A 1 124 ? 20.762 11.117 -54.028 1.00 48.75 124 LEU A O 1
ATOM 999 N N . ASP A 1 125 ? 18.897 10.327 -53.082 1.00 47.50 125 ASP A N 1
ATOM 1000 C CA . ASP A 1 125 ? 18.382 11.646 -52.688 1.00 47.50 125 ASP A CA 1
ATOM 1001 C C . ASP A 1 125 ? 18.448 11.800 -51.164 1.00 47.50 125 ASP A C 1
ATOM 1003 O O . ASP A 1 1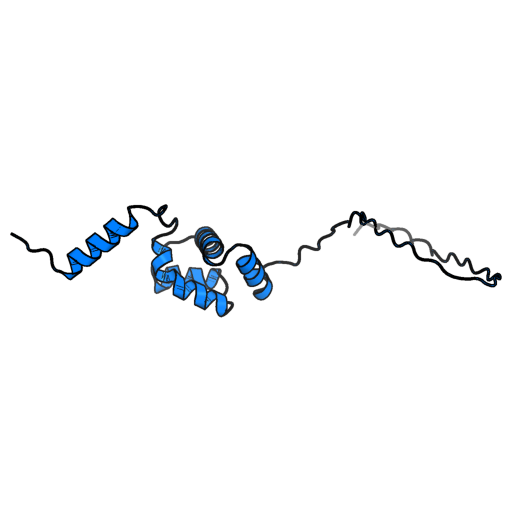25 ? 17.455 11.807 -50.438 1.00 47.50 125 ASP A O 1
ATOM 1007 N N . PHE A 1 126 ? 19.679 11.896 -50.655 1.00 42.19 126 PHE A N 1
ATOM 1008 C CA . PHE A 1 126 ? 19.945 12.377 -49.299 1.00 42.19 126 PHE A CA 1
ATOM 1009 C C . PHE A 1 126 ? 20.093 13.902 -49.356 1.00 42.19 126 PHE A C 1
ATOM 1011 O O . PHE A 1 126 ? 21.196 14.449 -49.444 1.00 42.19 126 PHE A O 1
ATOM 1018 N N . GLU A 1 127 ? 18.952 14.588 -49.384 1.00 45.75 127 GLU A N 1
ATOM 1019 C CA . GLU A 1 127 ? 18.876 16.045 -49.414 1.00 45.75 127 GLU A CA 1
ATOM 1020 C C . GLU A 1 127 ? 19.497 16.648 -48.134 1.00 45.75 127 GLU A C 1
ATOM 1022 O O . GLU A 1 127 ? 19.239 16.224 -47.005 1.00 45.75 127 GLU A O 1
ATOM 1027 N N . LYS A 1 128 ? 20.402 17.612 -48.335 1.00 57.84 128 LYS A N 1
ATOM 1028 C CA . LYS A 1 128 ? 21.292 18.224 -47.333 1.00 57.84 128 LYS A CA 1
ATOM 1029 C C . LYS A 1 128 ? 20.555 18.809 -46.110 1.00 57.84 128 LYS A C 1
ATOM 1031 O O . LYS A 1 128 ? 19.521 19.452 -46.270 1.00 57.84 128 LYS A O 1
ATOM 1036 N N . PRO A 1 129 ? 21.161 18.775 -44.904 1.00 50.56 129 PRO A N 1
ATOM 1037 C CA . PRO A 1 129 ? 20.658 19.521 -43.753 1.00 50.56 129 PRO A CA 1
ATOM 1038 C C . PRO A 1 129 ? 20.910 21.030 -43.912 1.00 50.56 129 PRO A C 1
ATOM 1040 O O . PRO A 1 129 ? 22.055 21.482 -44.002 1.00 50.56 129 PRO A O 1
ATOM 1043 N N . ALA A 1 130 ? 19.838 21.825 -43.910 1.00 53.12 130 ALA A N 1
ATOM 1044 C CA . ALA A 1 130 ? 19.926 23.279 -43.870 1.00 53.12 130 ALA A CA 1
ATOM 1045 C C . ALA A 1 130 ? 20.440 23.761 -42.502 1.00 53.12 130 ALA A C 1
ATOM 1047 O O . ALA A 1 130 ? 19.947 23.405 -41.433 1.00 53.12 130 ALA A O 1
ATOM 1048 N N . THR A 1 131 ? 21.473 24.588 -42.580 1.00 56.53 131 THR A N 1
ATOM 1049 C CA . THR A 1 131 ? 22.270 25.156 -41.499 1.00 56.53 131 THR A CA 1
ATOM 1050 C C . THR A 1 131 ? 21.507 26.104 -40.574 1.00 56.53 131 THR A C 1
ATOM 1052 O O . THR A 1 131 ? 20.864 27.059 -41.004 1.00 56.53 131 THR A O 1
ATOM 1055 N N . PHE A 1 132 ? 21.729 25.867 -39.285 1.00 45.97 132 PHE A N 1
ATOM 1056 C CA . PHE A 1 132 ? 21.631 26.761 -38.134 1.00 45.97 132 PHE A CA 1
ATOM 1057 C C . PHE A 1 132 ? 21.939 28.242 -38.445 1.00 45.97 132 PHE A C 1
ATOM 1059 O O . PHE A 1 132 ? 23.038 28.573 -38.892 1.00 45.97 132 PHE A O 1
ATOM 1066 N N . LYS A 1 133 ? 21.017 29.153 -38.101 1.00 59.47 133 LYS A N 1
ATOM 1067 C CA . LYS A 1 133 ? 21.339 30.564 -37.837 1.00 59.47 133 LYS A CA 1
ATOM 1068 C C . LYS A 1 133 ? 20.781 30.991 -36.483 1.00 59.47 133 LYS A C 1
ATOM 1070 O O . LYS A 1 133 ? 19.581 31.144 -36.292 1.00 59.47 133 LYS A O 1
ATOM 1075 N N . ARG A 1 134 ? 21.713 31.176 -35.550 1.00 50.12 134 ARG A N 1
ATOM 1076 C CA . ARG A 1 134 ? 21.569 31.899 -34.288 1.00 50.12 134 ARG A CA 1
ATOM 1077 C C . ARG A 1 134 ? 21.560 33.393 -34.603 1.00 50.12 134 ARG A C 1
ATOM 1079 O O . ARG A 1 134 ? 22.531 33.894 -35.161 1.00 50.12 134 ARG A O 1
ATOM 1086 N N . THR A 1 135 ? 20.510 34.099 -34.213 1.00 60.72 135 THR A N 1
ATOM 1087 C CA . THR A 1 135 ? 20.516 35.564 -34.127 1.00 60.72 135 THR A CA 1
ATOM 1088 C C . THR A 1 135 ? 20.035 35.963 -32.747 1.00 60.72 135 THR A C 1
ATOM 1090 O O . THR A 1 135 ? 18.892 35.722 -32.368 1.00 60.72 135 THR A O 1
ATOM 1093 N N . GLU A 1 136 ? 20.977 36.504 -31.982 1.00 54.03 136 GLU A N 1
ATOM 1094 C CA . GLU A 1 136 ? 20.742 37.184 -30.720 1.00 54.03 136 GLU A CA 1
ATOM 1095 C C . GLU A 1 136 ? 20.090 38.560 -30.941 1.00 54.03 136 GLU A C 1
ATOM 1097 O O . GLU A 1 136 ? 20.236 39.164 -32.003 1.00 54.03 136 GLU A O 1
ATOM 1102 N N . ARG A 1 137 ? 19.538 39.067 -29.831 1.00 43.34 137 ARG A N 1
ATOM 1103 C CA . ARG A 1 137 ? 19.242 40.466 -29.476 1.00 43.34 137 ARG A CA 1
ATOM 1104 C C . ARG A 1 137 ? 17.919 41.054 -29.968 1.00 43.34 137 ARG A C 1
ATOM 1106 O O . ARG A 1 137 ? 17.768 41.405 -31.134 1.00 43.34 137 ARG A O 1
ATOM 1113 N N . LYS A 1 138 ? 17.073 41.396 -28.995 1.00 50.34 138 LYS A N 1
ATOM 1114 C CA . LYS A 1 138 ? 16.991 42.791 -28.547 1.00 50.34 138 LYS A CA 1
ATOM 1115 C C . LYS A 1 138 ? 16.661 42.869 -27.063 1.00 50.34 138 LYS A C 1
ATOM 1117 O O . LYS A 1 138 ? 15.916 41.980 -26.604 1.00 50.34 138 LYS A O 1
#

Mean predicted aligned error: 19.32 Å